Protein AF-X0TUD5-F1 (afdb_monomer_lite)

Organism: NCBI:txid412755

pLDDT: mean 78.06, std 16.03, range [43.12, 96.44]

Foldseek 3Di:
DDKDKDDPDPFWIWICDPNDIFIGGNNHTDDPDDDDDDPDDPVCVVVVPPDPDPDD

Radius of gyration: 20.63 Å; chains: 1; bounding box: 46×20×50 Å

Sequence (56 aa):
MESQEYKINESITLKLEEGRTQIYVSGKIFRQCKFLMLNIPIEEIDQYDETSSIES

Structure (mmCIF, N/CA/C/O backbone):
data_AF-X0TUD5-F1
#
_entry.id   AF-X0TUD5-F1
#
loop_
_atom_site.group_PDB
_atom_site.id
_atom_site.type_symbol
_atom_site.label_atom_id
_atom_site.label_alt_id
_atom_site.label_comp_id
_atom_site.label_asym_id
_atom_site.label_entity_id
_atom_site.label_seq_id
_atom_site.pdbx_PDB_ins_code
_atom_site.Cartn_x
_atom_site.Cartn_y
_atom_site.Cartn_z
_atom_site.occupancy
_atom_site.B_iso_or_equiv
_atom_site.auth_seq_id
_atom_site.auth_comp_id
_atom_site.auth_asym_id
_atom_site.auth_atom_id
_atom_site.pdbx_PDB_model_num
ATOM 1 N N . MET A 1 1 ? 5.058 -1.352 19.517 1.00 60.78 1 MET A N 1
ATOM 2 C CA . MET A 1 1 ? 5.053 -0.330 18.452 1.00 60.78 1 MET A CA 1
ATOM 3 C C . MET A 1 1 ? 3.653 -0.325 17.882 1.00 60.78 1 MET A C 1
ATOM 5 O O . MET A 1 1 ? 3.220 -1.371 17.421 1.00 60.78 1 MET A O 1
ATOM 9 N N . GLU A 1 2 ? 2.919 0.771 18.035 1.00 70.00 2 GLU A N 1
ATOM 10 C CA . GLU A 1 2 ? 1.559 0.882 17.497 1.00 70.00 2 GLU A CA 1
ATOM 11 C C . GLU 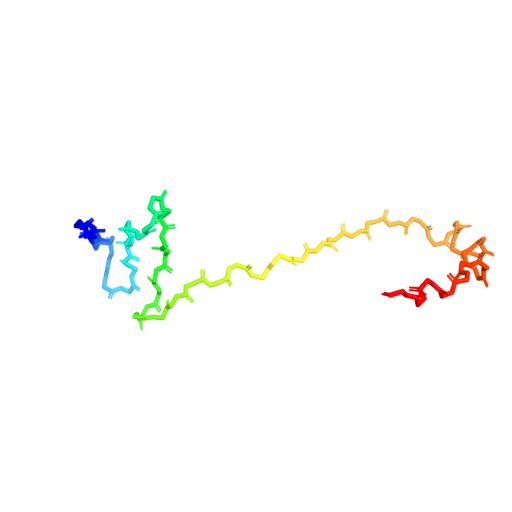A 1 2 ? 1.636 1.193 15.998 1.00 70.00 2 GLU A C 1
ATOM 13 O O . GLU A 1 2 ? 2.427 2.044 15.588 1.00 70.00 2 GLU A O 1
ATOM 18 N N . SER A 1 3 ? 0.864 0.478 15.178 1.00 76.50 3 SER A N 1
ATOM 19 C CA . SER A 1 3 ? 0.658 0.828 13.773 1.00 76.50 3 SER A CA 1
ATOM 20 C C . SER A 1 3 ? -0.562 1.738 13.661 1.00 76.50 3 SER A C 1
ATOM 22 O O . SER A 1 3 ? -1.572 1.524 14.332 1.00 76.50 3 SER A O 1
ATOM 24 N N . GLN A 1 4 ? -0.468 2.777 12.830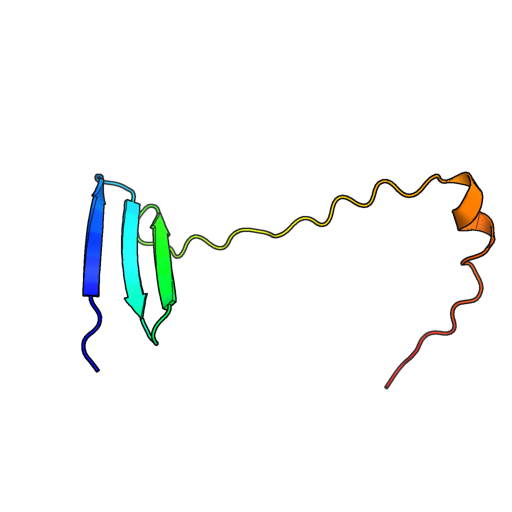 1.00 91.44 4 GLN A N 1
ATOM 25 C CA . GLN A 1 4 ? -1.555 3.738 12.648 1.00 91.44 4 GLN A CA 1
ATOM 26 C C . GLN A 1 4 ? -2.198 3.558 11.275 1.00 91.44 4 GLN A C 1
ATOM 28 O O . GLN A 1 4 ? -1.509 3.631 10.261 1.00 91.44 4 GLN A O 1
ATOM 33 N N . GLU A 1 5 ? -3.510 3.325 11.233 1.00 93.25 5 GLU A N 1
ATOM 34 C CA . GLU A 1 5 ? -4.264 3.126 9.992 1.00 93.25 5 GLU A CA 1
ATOM 35 C C . GLU A 1 5 ? -5.163 4.331 9.686 1.00 93.25 5 GLU A C 1
ATOM 37 O O . GLU A 1 5 ? -5.872 4.836 10.556 1.00 93.25 5 GLU A O 1
ATOM 42 N N . TYR A 1 6 ? -5.155 4.769 8.428 1.00 94.94 6 TYR A N 1
ATOM 43 C CA . TYR A 1 6 ? -5.951 5.883 7.928 1.00 94.94 6 TYR A CA 1
ATOM 44 C C . TYR A 1 6 ? -6.676 5.491 6.643 1.00 94.94 6 TYR A C 1
ATOM 46 O O . TYR A 1 6 ? -6.053 5.230 5.614 1.00 94.94 6 TYR A O 1
ATOM 54 N N . LYS A 1 7 ? -8.008 5.488 6.676 1.00 95.69 7 LYS A N 1
ATOM 55 C CA . LYS A 1 7 ? -8.833 5.220 5.495 1.00 95.69 7 LYS A CA 1
ATOM 56 C C . LYS A 1 7 ? -9.065 6.513 4.711 1.00 95.69 7 LYS A C 1
ATOM 58 O O . LYS A 1 7 ? -9.661 7.447 5.239 1.00 95.69 7 LYS A O 1
ATOM 63 N N . ILE A 1 8 ? -8.606 6.557 3.460 1.00 94.56 8 ILE A N 1
ATOM 64 C CA . ILE A 1 8 ? -8.788 7.709 2.560 1.00 94.56 8 ILE A CA 1
ATOM 65 C C . ILE A 1 8 ? -10.117 7.591 1.812 1.00 94.56 8 ILE A C 1
ATOM 67 O O . ILE A 1 8 ? -10.866 8.558 1.712 1.00 94.56 8 ILE A O 1
ATOM 71 N N . ASN A 1 9 ? -10.420 6.401 1.291 1.00 94.88 9 ASN A N 1
ATOM 72 C CA . ASN A 1 9 ? -11.709 6.078 0.681 1.00 94.88 9 ASN A CA 1
ATOM 73 C C . ASN A 1 9 ? -11.998 4.570 0.813 1.00 94.88 9 ASN A C 1
ATOM 75 O O . ASN A 1 9 ? -11.289 3.855 1.517 1.00 94.88 9 ASN A O 1
ATOM 79 N N . GLU A 1 10 ? -13.054 4.066 0.170 1.00 95.50 10 GLU A N 1
ATOM 80 C CA . GLU A 1 10 ? -13.421 2.642 0.236 1.00 95.50 10 GLU A CA 1
ATOM 81 C C . GLU A 1 10 ? -12.331 1.696 -0.275 1.00 95.50 10 GLU A C 1
ATOM 83 O O . GLU A 1 10 ? -12.232 0.564 0.190 1.00 95.50 10 GLU A O 1
ATOM 88 N N . SER A 1 11 ? -11.503 2.170 -1.203 1.00 94.12 11 SER A N 1
ATOM 89 C CA . SER A 1 11 ? -10.456 1.387 -1.850 1.00 94.12 11 SER A CA 1
ATOM 90 C C . SER A 1 11 ? -9.050 1.711 -1.347 1.00 94.12 11 SER A C 1
ATOM 92 O O . SER A 1 11 ? -8.166 0.893 -1.553 1.00 94.12 11 SER A O 1
ATOM 94 N N . ILE A 1 12 ? -8.804 2.866 -0.726 1.00 95.62 12 ILE A N 1
ATOM 95 C CA . ILE A 1 12 ? -7.465 3.353 -0.374 1.00 95.62 12 ILE A CA 1
ATOM 96 C C . ILE A 1 12 ? -7.332 3.495 1.140 1.00 95.62 12 ILE A C 1
ATOM 98 O O . ILE A 1 12 ? -8.065 4.259 1.775 1.00 95.62 12 ILE A O 1
ATOM 102 N N . THR A 1 13 ? -6.314 2.832 1.683 1.00 96.44 13 THR A N 1
ATOM 103 C CA . THR A 1 13 ? -5.942 2.871 3.099 1.00 96.44 13 THR A CA 1
ATOM 104 C C . THR A 1 1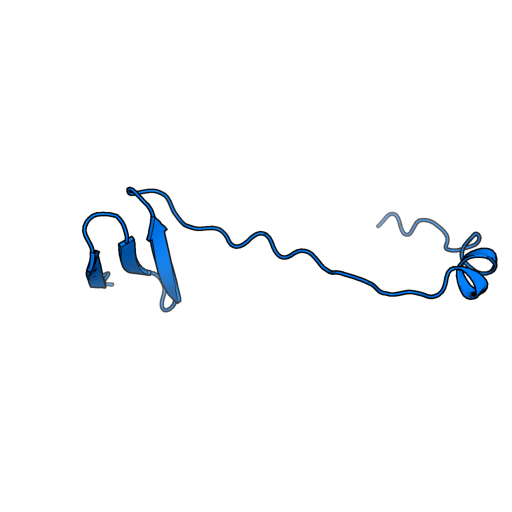3 ? -4.444 3.127 3.231 1.00 96.44 13 THR A C 1
ATOM 106 O O . THR A 1 13 ? -3.647 2.547 2.502 1.00 96.44 13 THR A O 1
ATOM 109 N N . LEU A 1 14 ? -4.042 3.981 4.164 1.00 94.69 14 LEU A N 1
ATOM 110 C CA . LEU A 1 14 ? -2.649 4.213 4.535 1.00 94.69 14 LEU A CA 1
ATOM 111 C C . LEU A 1 14 ? -2.367 3.533 5.872 1.00 94.69 14 LEU A C 1
ATOM 113 O O . LEU A 1 14 ? -3.183 3.636 6.786 1.00 94.69 14 LEU A O 1
ATOM 117 N N . LYS A 1 15 ? -1.218 2.873 6.006 1.00 94.31 15 LYS A N 1
ATOM 118 C CA . LYS A 1 15 ? -0.755 2.321 7.286 1.00 94.31 15 LYS A CA 1
ATOM 119 C C . LYS A 1 15 ? 0.645 2.818 7.593 1.00 94.31 15 LYS A C 1
ATOM 121 O O . LYS A 1 15 ? 1.527 2.712 6.747 1.00 94.31 15 LYS A O 1
ATOM 126 N N . LEU A 1 16 ? 0.844 3.362 8.786 1.00 93.50 16 LEU A N 1
ATOM 127 C CA . LEU A 1 16 ? 2.160 3.688 9.313 1.00 93.50 16 LEU A CA 1
ATOM 128 C C . LEU A 1 16 ? 2.724 2.437 9.988 1.00 93.50 16 LEU A C 1
ATOM 130 O O . LEU A 1 16 ? 2.307 2.071 11.087 1.00 93.50 16 LEU A O 1
ATOM 134 N N . GLU A 1 17 ? 3.652 1.779 9.306 1.00 90.62 17 GLU A N 1
ATOM 135 C CA . GLU A 1 17 ? 4.301 0.542 9.740 1.00 90.62 17 GLU A CA 1
ATOM 136 C C . GLU A 1 17 ? 5.818 0.765 9.668 1.00 90.62 17 GLU A C 1
ATOM 138 O O . GLU A 1 17 ? 6.33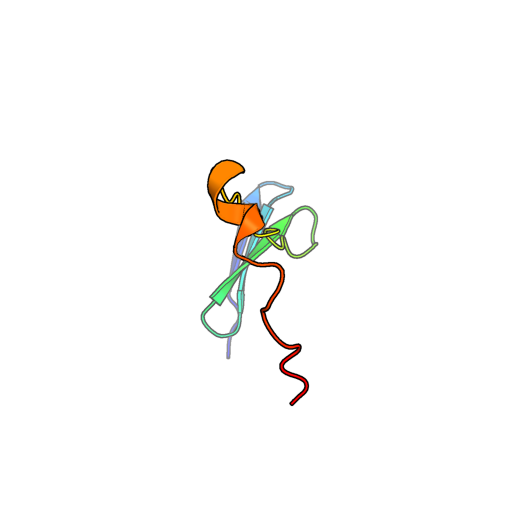0 1.264 8.668 1.00 90.62 17 GLU A O 1
ATOM 143 N N . GLU A 1 18 ? 6.548 0.470 10.750 1.00 85.69 18 GLU A N 1
ATOM 144 C CA . GLU A 1 18 ? 8.019 0.618 10.810 1.00 85.69 18 GLU A CA 1
ATOM 145 C C . GLU A 1 18 ? 8.536 2.033 10.461 1.00 85.69 18 GLU A C 1
ATOM 147 O O . GLU A 1 18 ? 9.604 2.211 9.875 1.00 85.69 18 GLU A O 1
ATOM 152 N N . GLY A 1 19 ? 7.760 3.068 10.799 1.00 88.12 19 GLY A N 1
ATOM 153 C CA . GLY A 1 19 ? 8.102 4.462 10.489 1.00 88.12 19 GLY A CA 1
ATOM 154 C C . GLY A 1 19 ? 7.948 4.832 9.010 1.00 88.12 19 GLY A C 1
ATOM 155 O O . GLY A 1 19 ? 8.407 5.897 8.596 1.00 88.12 19 GLY A O 1
ATOM 156 N N . ARG A 1 20 ? 7.306 3.978 8.204 1.00 89.50 20 ARG A N 1
ATOM 157 C CA . ARG A 1 20 ? 7.009 4.226 6.790 1.00 89.50 20 ARG A CA 1
ATOM 158 C C . ARG A 1 20 ? 5.508 4.160 6.548 1.00 89.50 20 ARG A C 1
ATOM 160 O O . ARG A 1 20 ? 4.817 3.286 7.062 1.00 89.50 20 ARG A O 1
ATOM 167 N N . THR A 1 21 ? 5.003 5.077 5.731 1.00 92.44 21 THR A N 1
ATOM 168 C CA . THR A 1 21 ? 3.605 5.049 5.297 1.00 92.44 21 THR A CA 1
ATOM 169 C C . THR A 1 21 ? 3.469 4.119 4.099 1.00 92.44 21 THR A C 1
ATOM 171 O O . THR A 1 21 ? 3.940 4.427 3.005 1.00 92.44 21 THR A O 1
ATOM 174 N N . GLN A 1 22 ? 2.805 2.991 4.304 1.00 92.88 22 GLN A N 1
ATOM 175 C CA . GLN A 1 22 ? 2.446 2.033 3.270 1.00 92.88 22 GLN A CA 1
ATOM 176 C C . GLN A 1 22 ? 1.058 2.368 2.723 1.00 92.88 22 GLN A C 1
ATOM 178 O O . GLN A 1 22 ? 0.111 2.585 3.481 1.00 92.88 22 GLN A O 1
ATOM 183 N N . ILE A 1 23 ? 0.927 2.397 1.400 1.00 94.44 23 ILE A N 1
ATOM 184 C CA . ILE A 1 23 ? -0.354 2.614 0.722 1.00 94.44 23 ILE A CA 1
ATOM 185 C C . ILE A 1 23 ? -0.951 1.249 0.392 1.00 94.44 23 ILE A C 1
ATOM 187 O O . ILE A 1 23 ? -0.270 0.396 -0.171 1.00 94.44 23 ILE A O 1
ATOM 191 N N . TYR A 1 24 ? -2.224 1.049 0.702 1.00 94.31 24 TYR A N 1
ATOM 192 C CA . TYR A 1 24 ? -2.992 -0.142 0.373 1.00 94.31 24 TYR A CA 1
ATOM 193 C C . TYR A 1 24 ? -4.142 0.238 -0.556 1.00 94.31 24 TYR A C 1
ATOM 195 O O . TYR A 1 24 ? -4.898 1.163 -0.265 1.00 94.31 24 TYR A O 1
ATOM 203 N N . VAL A 1 25 ? -4.288 -0.495 -1.659 1.00 94.06 25 VAL A N 1
ATOM 204 C CA . VAL A 1 25 ? -5.395 -0.376 -2.611 1.00 94.06 25 VAL A CA 1
ATOM 205 C C . VAL A 1 25 ? -6.171 -1.691 -2.615 1.00 94.06 25 VAL A C 1
ATOM 207 O O . VAL A 1 25 ? -5.605 -2.751 -2.875 1.00 94.06 25 VAL A O 1
ATOM 210 N N . SER A 1 26 ? -7.465 -1.644 -2.296 1.00 93.81 26 SER A N 1
ATOM 211 C CA . SER A 1 26 ? -8.341 -2.816 -2.129 1.00 93.81 26 SER A CA 1
ATOM 212 C C . SER A 1 26 ? -7.747 -3.870 -1.181 1.00 93.81 26 SER A C 1
ATOM 214 O O . SER A 1 26 ? -7.753 -5.066 -1.467 1.00 93.81 26 SER A O 1
ATOM 216 N N . GLY A 1 27 ? -7.147 -3.412 -0.076 1.00 91.38 27 GLY A N 1
ATOM 217 C CA . GLY A 1 27 ? -6.496 -4.269 0.921 1.00 91.38 27 GLY A CA 1
ATOM 218 C C . GLY A 1 27 ? -5.133 -4.840 0.509 1.00 91.38 27 GLY A C 1
ATOM 219 O O . GLY A 1 27 ? -4.515 -5.550 1.298 1.00 91.38 27 GLY A O 1
ATOM 220 N N . LYS A 1 28 ? -4.625 -4.527 -0.690 1.00 92.94 28 LYS A N 1
ATOM 221 C CA . LYS A 1 28 ? -3.309 -4.975 -1.169 1.00 92.94 28 LYS A CA 1
ATOM 222 C C . LYS A 1 28 ? -2.299 -3.840 -1.113 1.00 92.94 28 LYS A C 1
ATOM 224 O O . LYS A 1 28 ? -2.619 -2.723 -1.503 1.00 92.94 28 LYS A O 1
ATOM 229 N N . ILE A 1 29 ? -1.072 -4.129 -0.682 1.00 91.88 29 ILE A N 1
ATOM 230 C CA . ILE A 1 29 ? 0.005 -3.135 -0.683 1.00 91.88 29 ILE A CA 1
ATOM 231 C C . ILE A 1 29 ? 0.267 -2.632 -2.109 1.00 91.88 29 ILE A C 1
ATOM 233 O O . ILE A 1 29 ? 0.512 -3.409 -3.036 1.00 91.88 29 ILE A O 1
ATOM 237 N N . PHE A 1 30 ? 0.202 -1.320 -2.286 1.00 91.00 30 PHE A N 1
ATOM 238 C CA . PHE A 1 30 ? 0.484 -0.654 -3.543 1.00 91.00 30 PHE A CA 1
ATOM 239 C C . PHE A 1 30 ? 1.995 -0.499 -3.698 1.00 91.00 30 PHE A C 1
ATOM 241 O O . PHE A 1 30 ? 2.620 0.390 -3.120 1.00 91.00 30 PHE A O 1
ATOM 248 N N . ARG A 1 31 ? 2.597 -1.395 -4.480 1.00 86.12 31 ARG A N 1
ATOM 249 C CA . ARG A 1 31 ? 4.008 -1.308 -4.858 1.00 86.12 31 ARG A CA 1
ATOM 250 C C . ARG A 1 31 ? 4.107 -0.484 -6.133 1.00 86.12 31 ARG A C 1
ATOM 252 O O . ARG A 1 31 ? 3.695 -0.947 -7.192 1.00 86.12 31 ARG A O 1
ATOM 259 N N . GLN A 1 32 ? 4.650 0.727 -6.037 1.00 76.50 32 GLN A N 1
ATOM 260 C CA . GLN A 1 32 ? 5.016 1.480 -7.234 1.00 76.50 32 GLN A CA 1
ATOM 261 C C . GLN A 1 32 ? 6.133 0.728 -7.965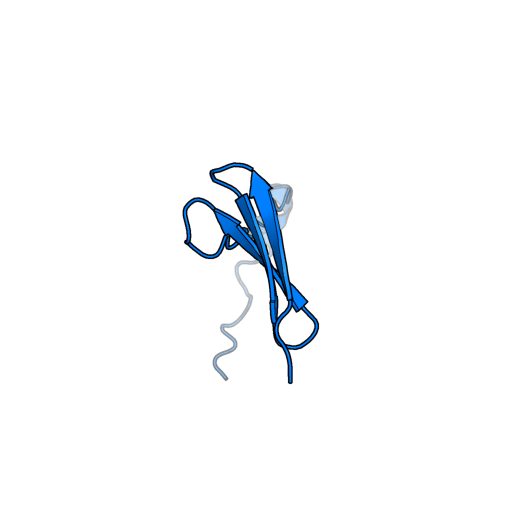 1.00 76.50 32 GLN A C 1
ATOM 263 O O . GLN A 1 32 ? 7.254 0.628 -7.461 1.00 76.50 32 GLN A O 1
ATOM 268 N N . CYS A 1 33 ? 5.834 0.201 -9.153 1.00 74.69 33 CYS A N 1
ATOM 269 C CA . CYS A 1 33 ? 6.863 -0.251 -10.078 1.00 74.69 33 CYS A CA 1
ATOM 270 C C . CYS A 1 33 ? 7.642 0.983 -10.541 1.00 74.69 33 CYS A C 1
ATOM 272 O O . CYS A 1 33 ? 7.121 1.811 -11.286 1.00 74.69 33 CYS A O 1
ATOM 274 N N . LYS A 1 34 ? 8.881 1.130 -10.071 1.00 69.62 34 LYS A N 1
ATOM 275 C CA . LYS A 1 34 ? 9.788 2.161 -10.574 1.00 69.62 34 LYS A CA 1
ATOM 276 C C . LYS A 1 34 ? 10.250 1.723 -11.961 1.00 69.62 34 LYS A C 1
ATOM 278 O O . LYS A 1 34 ? 11.023 0.778 -12.068 1.00 69.62 34 LYS A O 1
ATOM 283 N N . PHE A 1 35 ? 9.762 2.378 -13.008 1.00 71.81 35 PHE A N 1
ATOM 284 C CA . PHE A 1 35 ? 10.336 2.239 -14.342 1.00 71.81 35 PHE A CA 1
ATOM 285 C C . PHE A 1 35 ? 11.355 3.358 -14.543 1.00 71.81 35 PHE A C 1
ATOM 287 O O . PHE A 1 35 ? 11.016 4.537 -14.437 1.00 71.81 35 PHE A O 1
ATOM 294 N N . LEU A 1 36 ? 12.611 2.989 -14.784 1.00 69.94 36 LEU A N 1
ATOM 295 C CA . LEU A 1 36 ? 13.657 3.936 -15.140 1.00 69.94 36 LEU A CA 1
ATOM 296 C C . LEU A 1 36 ? 13.596 4.151 -16.655 1.00 69.94 36 LEU A C 1
ATOM 298 O O . LEU A 1 36 ? 14.060 3.313 -17.422 1.00 69.94 36 LEU A O 1
ATOM 302 N N . MET A 1 37 ? 12.989 5.256 -17.087 1.00 70.44 37 MET A N 1
ATOM 303 C CA . MET A 1 37 ? 12.941 5.626 -18.501 1.00 70.44 37 MET A CA 1
ATOM 304 C C . MET A 1 37 ? 14.248 6.336 -18.875 1.00 70.44 37 MET A C 1
ATOM 306 O O . MET A 1 37 ? 14.395 7.536 -18.654 1.00 70.44 37 MET A O 1
ATOM 310 N N . LEU A 1 38 ? 15.220 5.576 -19.386 1.00 71.38 38 LEU A N 1
ATOM 311 C CA . LEU A 1 38 ? 16.485 6.108 -19.892 1.00 71.38 38 LEU A CA 1
ATOM 312 C C . LEU A 1 38 ? 16.301 6.553 -21.347 1.00 71.38 38 LEU A C 1
ATOM 314 O O . LEU A 1 38 ? 16.074 5.727 -22.225 1.00 71.38 38 LEU A O 1
ATOM 318 N N . ASN A 1 39 ? 16.400 7.857 -21.601 1.00 67.25 39 ASN A N 1
ATOM 319 C CA . ASN A 1 39 ? 16.455 8.407 -22.956 1.00 67.25 39 ASN A CA 1
ATOM 320 C C . ASN A 1 39 ? 17.921 8.508 -23.401 1.00 67.25 39 ASN A C 1
ATOM 322 O O . ASN A 1 39 ? 18.474 9.606 -23.454 1.00 67.25 39 ASN A O 1
ATOM 326 N N . ILE A 1 40 ? 18.571 7.361 -23.620 1.00 74.94 40 ILE A N 1
ATOM 327 C CA . ILE A 1 40 ? 19.958 7.321 -24.101 1.00 74.94 40 ILE A CA 1
ATOM 328 C C . ILE A 1 40 ? 19.929 7.388 -25.637 1.00 74.94 40 ILE A C 1
ATOM 330 O O . ILE A 1 40 ? 19.246 6.563 -26.252 1.00 74.94 40 ILE A O 1
ATOM 334 N N . PRO A 1 41 ? 20.616 8.357 -26.270 1.00 69.50 41 PRO A N 1
ATOM 335 C CA . PRO A 1 41 ? 20.760 8.385 -27.720 1.00 69.50 41 PRO A CA 1
ATOM 336 C C . PRO A 1 41 ? 21.478 7.114 -28.198 1.00 69.50 41 PRO A C 1
ATOM 338 O O . PRO A 1 41 ? 22.544 6.762 -27.705 1.00 69.50 41 PRO A O 1
ATOM 341 N N . ILE A 1 42 ? 20.875 6.422 -29.170 1.00 62.47 42 ILE A N 1
ATOM 342 C CA . ILE A 1 42 ? 21.348 5.125 -29.694 1.00 62.47 42 ILE A CA 1
ATOM 343 C C . ILE A 1 42 ? 22.757 5.233 -30.309 1.00 62.47 42 ILE A C 1
ATOM 345 O O . ILE A 1 42 ? 23.480 4.247 -30.364 1.00 62.47 42 ILE A O 1
ATOM 349 N N . GLU A 1 43 ? 23.176 6.439 -30.696 1.00 60.38 43 GLU A N 1
ATOM 350 C CA . GLU A 1 43 ? 24.480 6.726 -31.307 1.00 60.38 43 GLU A CA 1
ATOM 351 C C . GLU A 1 43 ? 25.680 6.483 -30.370 1.00 60.38 43 GLU A C 1
ATOM 353 O O . GLU A 1 43 ? 26.799 6.340 -30.853 1.00 60.38 43 GLU A O 1
ATOM 358 N N . GLU A 1 44 ? 25.470 6.381 -29.051 1.00 56.81 44 GLU A N 1
ATOM 359 C CA . GLU A 1 44 ? 26.536 6.056 -28.084 1.00 56.81 44 GLU A CA 1
ATOM 360 C C . GLU A 1 44 ? 26.575 4.564 -27.696 1.00 56.81 44 GLU A C 1
ATOM 362 O O . GLU A 1 44 ? 27.511 4.129 -27.026 1.00 56.81 44 GLU A O 1
ATOM 367 N N . ILE A 1 45 ? 25.591 3.755 -28.118 1.00 58.75 45 ILE A N 1
ATOM 368 C CA . ILE A 1 45 ? 25.470 2.341 -27.707 1.00 58.75 45 ILE A CA 1
ATOM 369 C C . ILE A 1 45 ? 26.527 1.451 -28.381 1.00 58.75 45 ILE A C 1
ATOM 371 O O . ILE A 1 45 ? 26.966 0.477 -27.771 1.00 58.75 45 ILE A O 1
ATOM 375 N N . ASP A 1 46 ? 27.027 1.829 -29.563 1.00 57.41 46 ASP A N 1
ATOM 376 C CA . ASP A 1 46 ? 28.106 1.106 -30.261 1.00 57.41 46 ASP A CA 1
ATOM 377 C C . ASP A 1 46 ? 29.450 1.115 -29.494 1.00 57.41 46 ASP A C 1
ATOM 379 O O . ASP A 1 46 ? 30.377 0.400 -29.870 1.00 57.41 46 ASP A O 1
ATOM 383 N N . GLN A 1 47 ? 29.580 1.888 -28.404 1.00 56.69 47 GLN A N 1
ATOM 384 C CA . GLN A 1 47 ? 30.765 1.876 -27.530 1.00 56.69 47 GLN A CA 1
ATOM 385 C C . GLN A 1 47 ? 30.616 1.002 -26.271 1.00 56.69 47 GLN A C 1
ATOM 387 O O . GLN A 1 47 ? 31.577 0.870 -25.513 1.00 56.69 47 GLN A O 1
ATOM 392 N N . TYR A 1 48 ? 29.449 0.391 -26.030 1.00 57.31 48 TYR A N 1
ATOM 393 C CA . TYR A 1 48 ? 29.173 -0.372 -24.801 1.00 57.31 48 TYR A CA 1
ATOM 394 C C . TYR A 1 48 ? 29.247 -1.903 -24.957 1.00 57.31 48 TYR A C 1
ATOM 396 O O . TYR A 1 48 ? 28.942 -2.616 -23.999 1.00 57.31 48 TYR A O 1
ATOM 404 N N . ASP A 1 49 ? 29.714 -2.422 -26.100 1.00 55.03 49 ASP A N 1
ATOM 405 C CA . ASP A 1 49 ? 29.903 -3.872 -26.328 1.00 55.03 49 ASP A CA 1
ATOM 406 C C . ASP A 1 49 ? 31.149 -4.460 -25.614 1.00 55.03 49 ASP A C 1
ATOM 408 O O . ASP A 1 49 ? 31.461 -5.640 -25.732 1.00 55.03 49 ASP A O 1
ATOM 412 N N . GLU A 1 50 ? 31.863 -3.666 -24.807 1.00 57.97 50 GLU A N 1
ATOM 413 C CA . GLU A 1 50 ? 32.961 -4.146 -23.950 1.00 57.97 50 GLU A CA 1
ATOM 414 C C . GLU A 1 50 ? 32.822 -3.674 -22.494 1.00 57.97 50 GLU A C 1
ATOM 416 O O . GLU A 1 50 ? 33.738 -3.112 -21.893 1.00 57.97 50 GLU A O 1
ATOM 421 N N . THR A 1 51 ? 31.679 -3.943 -21.861 1.00 58.88 51 THR A N 1
ATOM 422 C CA . THR A 1 51 ? 31.651 -4.010 -20.390 1.00 58.88 51 THR A CA 1
ATOM 423 C C . THR A 1 51 ? 31.603 -5.466 -19.952 1.00 58.88 51 THR A C 1
ATOM 425 O O . THR A 1 51 ? 30.561 -6.110 -19.915 1.00 58.88 51 THR A O 1
ATOM 428 N N . SER A 1 52 ? 32.797 -5.994 -19.668 1.00 54.44 52 SER A N 1
ATOM 429 C CA . SER A 1 52 ? 33.038 -7.244 -18.945 1.00 54.44 52 SER A CA 1
ATOM 430 C C . SER A 1 52 ? 31.965 -7.486 -17.880 1.00 54.44 52 SER A C 1
ATOM 432 O O . SER A 1 52 ? 31.816 -6.664 -16.974 1.00 54.44 52 SER A O 1
ATOM 434 N N . SER A 1 53 ? 31.277 -8.631 -17.949 1.00 55.03 53 SER A N 1
ATOM 435 C CA . SER A 1 53 ? 30.470 -9.159 -16.846 1.00 55.03 53 SER A CA 1
ATOM 436 C C . SER A 1 53 ? 31.263 -9.062 -15.545 1.00 55.03 53 SER A C 1
ATOM 438 O O . SER A 1 53 ? 32.251 -9.767 -15.355 1.00 55.03 53 SER A O 1
ATOM 440 N N . ILE A 1 54 ? 30.832 -8.193 -14.637 1.00 65.56 54 ILE A N 1
ATOM 441 C CA . ILE A 1 54 ? 31.194 -8.294 -13.226 1.00 65.56 54 ILE A CA 1
ATOM 442 C C . ILE A 1 54 ? 30.285 -9.355 -12.613 1.00 65.56 54 ILE A C 1
ATOM 444 O O . ILE A 1 54 ? 29.240 -9.058 -12.040 1.00 65.56 54 ILE A O 1
ATOM 448 N N . GLU A 1 55 ? 30.684 -10.614 -12.783 1.00 49.97 55 GLU A N 1
ATOM 449 C CA . GLU A 1 55 ? 30.392 -11.629 -11.779 1.00 49.97 55 GLU A CA 1
ATOM 450 C C . GLU A 1 55 ? 31.208 -11.282 -10.527 1.00 49.97 55 GLU A C 1
ATOM 452 O O . GLU A 1 55 ? 32.438 -11.191 -10.568 1.00 49.97 55 GLU A O 1
ATOM 457 N N . SER A 1 56 ? 30.523 -11.048 -9.411 1.00 43.12 56 SER A N 1
ATOM 458 C CA . SER A 1 56 ? 31.063 -11.124 -8.048 1.00 43.12 56 SER A CA 1
ATOM 459 C C . SER A 1 56 ? 29.939 -11.476 -7.087 1.00 43.12 56 SER A C 1
ATOM 461 O O . SER A 1 56 ? 28.859 -10.852 -7.203 1.00 43.12 56 SER A O 1
#

Secondary structure (DSSP, 8-state):
---EEEE-SSSEEEEEETTEEEEEETTEE------------GGGGGG-TT------

=== Feature glossary ===
A reading guide for the features in this record.

Start from the sequence.

  · This is the polypeptide sequence — one letter per residue, N-terminus first. Length ranges from a few dozen residues for small domains to over a thousand for large multi-domain proteins.

Fold it, and you get atomic coordinates and the backbone conformation that goes with them.

  · Structure coordinates are given as an mmCIF _atom_site loop: one row per atom with element, residue name, chain id, sequence number, and x/y/z position in Å. Only the four main-chain atoms per residue are included here; side chains are omitted to keep the record compact.

  · Backbone dihedral angles. Every residue except chain termini has a φ (preceding-C → N → Cα → C) and a ψ (N → Cα → C → next-N). They are reported in degrees following the IUPAC sign convention. Secondary structure is essentially a statement about which (φ, ψ) basin each residue occupies.

  · The SS8 string is DSSP's per-residue secondary-structure call. α-helix (H) means an i→i+4 H-bond ladder; β-strand (E) means the residue participates in a β-sheet; 3₁₀ (G) and π (I) are tighter and wider helices; T/S are turns/bends; '-' is loop.

  · SS3 is a coarse helix/strand/coil call (letters a/b/c) made by the P-SEA algorithm from inter-Cα distances and dihedrals. It is less detailed than DSSP but needs only Cα positions.

Summarize the fold with a handful of shape descriptors and a per-residue structural alphabet.

  · Radius of gyration (Rg) is the root-mean-square distance of Cα atoms from their centroid — a single number for overall size and compactness. A globular domain of N residues has Rg ≈ 2.2·N^0.38 Å; an extended or disordered chain has a much larger Rg. The Cα contact count is the number of residue pairs whose Cα atoms are within 8 Å and are more than four positions apart in sequence — a standard proxy for tertiary packing density. The bounding box is the smallest axis-aligned box enclosing all Cα atoms.

  · The Foldseek 3Di string encodes local tertiary geometry as a 20-letter alphabet — one character per residue — derived from the relative positions of nearby Cα atoms. Unlike the amino-acid sequence, 3Di is a direct function of the 3D structure, so two proteins with the same fold have similar 3Di strings even at low sequence identity.

  · Solvent-accessible surface area (SASA) is the area in Å² traced out by the centre of a 1.4 Å probe sphere (a water molecule) rolled over the protein's van der Waals surface (Shrake–Rupley / Lee–Richards construction). Buried residues have near-zero SASA; fully exposed residues can exceed 200 Å². The total SASA scales roughly with the number of surface residues.

Ask how reliable the model is.

  · pLDDT (predicted Local Distance Difference Test) is AlphaFold's per-residue confidence score, ranging from 0 to 100. Values above 90 indicate high confidence (typically well-packed cores); 70–90 is confident; 50–70 low confidence; below 50 usually means the region is disordered or the prediction is unreliable there. AlphaFold stores pLDDT in the mmCIF B-factor column.

  · B-factor (Debye–Waller factor) reflects atomic displacement in the crystal lattice. It is an experimental observable (units Å²), not a prediction; low values mean the atom is pinned down, high valu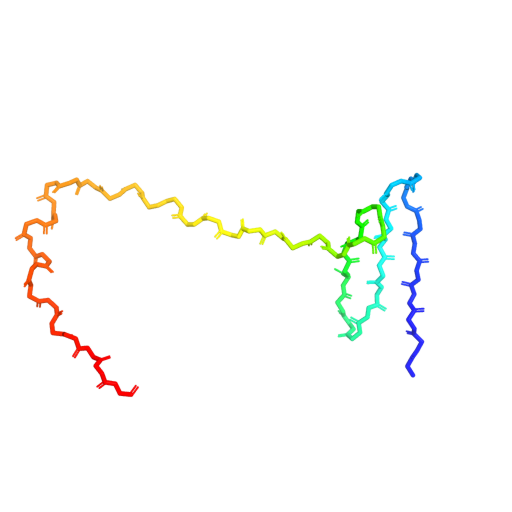es mean it moves or is heterogeneous across the crystal.

  · Predicted Aligned Error (PAE) is an AlphaFold confidence matrix: entry (i, j) is the expected error in the position of residue j, in ångströms, when the prediction is superimposed on the true structure at residue i. Low PAE within a block of residues means that block is internally rigid and well-predicted; high PAE between two blocks means their relative placement is uncertain even if each block individually is confident.

Place it in context: what it resembles, what it is annotated as, and how it looks.

  · Nearest PDB neighbors are the top structural matches found by Foldseek when searching this structure against the entire Protein Data Bank. Each hit reports a TM-score (0 to 1; >0.5 almost always implies the same fold) and an E-value. These are *structural* homologs — they may share no detectable sequence similarity.

  · Functional annotations link the protein to curated databases. InterPro entries identify conserved domains and families by matching the sequence against member-database signatures (Pfam, PROSITE, CDD, …). Gene Ontology (GO) terms describe molecular function, biological process, and cellular component in a controlled vocabulary. CATH places the structure in a hierarchical fold classification (Class/Architecture/Topology/Homologous-superfamily). The organism is the source species.

  · Three diagnostic plots accompany the record. The Cα contact map visualizes the tertiary structure as a 2D adjacency matrix (8 Å cutoff, sequence-local contacts suppressed). The Ramachandran plot shows the distribution of backbone (φ, ψ) torsions, with points in the α and β basins reflecting secondary structure content. The PAE plot shows AlphaFold's inter-residue confidence as a color matrix.

  · Six rendered views show the 3D structure from the faces of a cube — i.e. along ±x, ±y, ±z. Rendering representation is drawn randomly per protein from cartoon (secondary-structure ribbons), sticks (backbone bonds), or molecular surface; coloring is either N→C rainbow (blue at the N-terminus through red at the C-terminus) or one color per chain.